Protein AF-A0A3D1ZRS4-F1 (afdb_monomer)

Mean predicted aligned error: 5.02 Å

Nearest PDB structures (foldseek):
  5ycl-assembly1_D  TM=6.453E-01  e=1.126E-01  Shigella flexneri
  1ri6-assembly1_A  TM=7.043E-01  e=1.227E+00  Escherichia coli
  5lj5-assembly1_v  TM=6.246E-01  e=2.003E+00  Saccharomyces cerevisiae
  5y31-assembly2_D  TM=6.355E-01  e=3.076E+00  Homo sapiens
  5lj5-assembly1_u  TM=6.246E-01  e=3.270E+00  Saccharomyces cerevisiae

Foldseek 3Di:
DVVVVVDDPVLVVVQVVVVVVQVVCCVVPVFGPPPQQPWDQDCAPPRNPRFKIWTADDVRFKIWIWGADPPPSDIGTDDIHGPVGPDHD

Solvent-accessible surface area (backbone atoms only — not comparable to full-atom values): 5262 Å² total; per-residue (Å²): 114,80,65,68,79,78,40,55,75,68,54,45,52,50,48,55,49,54,54,51,54,47,53,52,42,28,73,73,70,76,50,66,80,64,92,81,26,70,65,42,69,35,75,53,52,88,40,44,79,76,40,26,31,33,30,31,39,74,92,67,52,35,35,42,33,31,37,58,36,84,76,85,76,42,73,42,83,72,49,75,34,34,88,89,66,49,81,66,122

pLDDT: mean 84.44, std 8.31, range [52.84, 93.38]

Radius of gyration: 12.9 Å; Cα contacts (8 Å, |Δi|>4): 130; chains: 1; bounding box: 33×29×31 Å

Structure (mmCIF, N/CA/C/O backbone):
data_AF-A0A3D1ZRS4-F1
#
_entry.id   AF-A0A3D1ZRS4-F1
#
loop_
_atom_site.group_PDB
_atom_site.id
_atom_site.type_symbol
_atom_site.label_atom_id
_atom_site.label_alt_id
_atom_site.label_comp_id
_atom_site.label_asym_id
_atom_site.label_entity_id
_atom_site.label_seq_id
_atom_site.pdbx_PDB_ins_code
_atom_site.Cartn_x
_atom_site.Cartn_y
_atom_site.Cartn_z
_atom_site.occupancy
_atom_site.B_iso_or_equiv
_atom_site.auth_seq_id
_atom_site.auth_comp_id
_atom_site.auth_asym_id
_atom_site.auth_atom_id
_atom_site.pdbx_PDB_model_num
ATOM 1 N N . MET A 1 1 ? 10.757 -11.578 -2.530 1.00 52.84 1 MET A N 1
ATOM 2 C CA . MET A 1 1 ? 9.635 -10.655 -2.786 1.00 52.84 1 MET A CA 1
ATOM 3 C C . MET A 1 1 ? 9.569 -10.397 -4.282 1.00 52.84 1 MET A C 1
ATOM 5 O O . MET A 1 1 ? 10.611 -10.028 -4.820 1.00 52.84 1 MET A O 1
ATOM 9 N N . PRO A 1 2 ? 8.415 -10.617 -4.930 1.00 63.72 2 PRO A N 1
ATOM 10 C CA . PRO A 1 2 ? 8.242 -10.482 -6.384 1.00 63.72 2 PRO A CA 1
ATOM 11 C C . PRO A 1 2 ? 8.668 -9.107 -6.936 1.00 63.72 2 PRO A C 1
ATOM 13 O O . PRO A 1 2 ? 9.303 -9.044 -7.984 1.00 63.72 2 PRO A O 1
ATOM 16 N N . LEU A 1 3 ? 8.493 -8.032 -6.162 1.00 69.56 3 LEU A N 1
ATOM 17 C CA . LEU A 1 3 ? 8.847 -6.657 -6.552 1.00 69.56 3 LEU A CA 1
ATOM 18 C C . LEU A 1 3 ? 10.346 -6.434 -6.828 1.00 69.56 3 LEU A C 1
ATOM 20 O O . LEU A 1 3 ? 10.715 -5.657 -7.702 1.00 69.56 3 LEU A O 1
ATOM 24 N N . LYS A 1 4 ? 11.250 -7.131 -6.124 1.00 69.19 4 LYS A N 1
ATOM 25 C CA . LYS A 1 4 ? 12.702 -6.874 -6.237 1.00 69.19 4 LYS A CA 1
ATOM 26 C C . LYS A 1 4 ? 13.272 -7.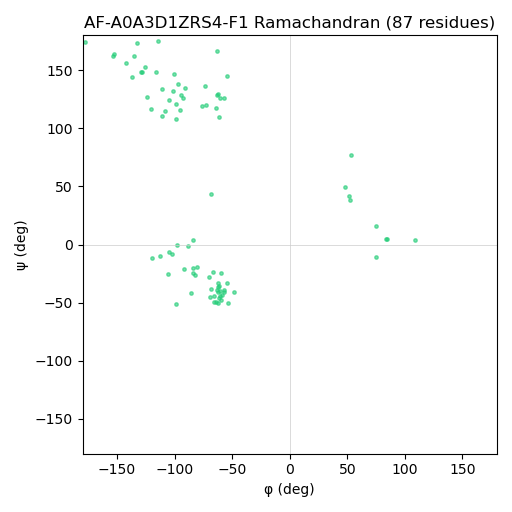238 -7.616 1.00 69.19 4 LYS A C 1
ATOM 28 O O . LYS A 1 4 ? 14.322 -6.729 -7.985 1.00 69.19 4 LYS A O 1
ATOM 33 N N . ALA A 1 5 ? 12.611 -8.134 -8.347 1.00 78.00 5 ALA A N 1
ATOM 34 C CA . ALA A 1 5 ? 13.020 -8.511 -9.698 1.00 78.00 5 ALA A CA 1
ATOM 35 C C . ALA A 1 5 ? 12.488 -7.546 -10.774 1.00 78.00 5 ALA A C 1
ATOM 37 O O . ALA A 1 5 ? 13.051 -7.514 -11.865 1.00 78.00 5 ALA A O 1
ATOM 38 N N . LYS A 1 6 ? 11.432 -6.774 -10.471 1.00 81.12 6 LYS A N 1
ATOM 39 C CA . LYS A 1 6 ? 10.791 -5.830 -11.403 1.00 81.12 6 LYS A CA 1
ATOM 40 C C . LYS A 1 6 ? 11.518 -4.481 -11.484 1.00 81.12 6 LYS A C 1
ATOM 42 O O . LYS A 1 6 ? 11.471 -3.832 -12.522 1.00 81.12 6 LYS A O 1
ATOM 47 N N . TYR A 1 7 ? 12.230 -4.088 -10.428 1.00 84.94 7 TYR A N 1
ATOM 48 C CA . TYR A 1 7 ? 12.843 -2.762 -10.318 1.00 84.94 7 TYR A CA 1
ATOM 49 C C . TYR A 1 7 ? 14.369 -2.813 -10.259 1.00 84.94 7 TYR A C 1
ATOM 51 O O . TYR A 1 7 ? 14.965 -3.731 -9.688 1.00 84.94 7 TYR A O 1
ATOM 59 N N . THR A 1 8 ? 15.021 -1.779 -10.797 1.00 90.19 8 THR A N 1
ATOM 60 C CA . THR A 1 8 ? 16.451 -1.557 -10.553 1.00 90.19 8 THR A CA 1
ATOM 61 C C . THR A 1 8 ? 16.708 -1.288 -9.069 1.00 90.19 8 THR A C 1
ATOM 63 O O . THR A 1 8 ? 15.794 -1.000 -8.296 1.00 90.19 8 THR A O 1
ATOM 66 N N . HIS A 1 9 ? 17.972 -1.347 -8.645 1.00 88.50 9 HIS A N 1
ATOM 67 C CA . HIS A 1 9 ? 18.326 -1.047 -7.257 1.00 88.50 9 HIS A CA 1
ATOM 68 C C . HIS A 1 9 ? 17.878 0.358 -6.822 1.00 88.50 9 HIS A C 1
ATOM 70 O O . HIS A 1 9 ? 17.369 0.524 -5.716 1.00 88.50 9 HIS A O 1
ATOM 76 N N . GLU A 1 10 ? 18.035 1.352 -7.699 1.00 90.19 10 GLU A N 1
ATOM 77 C CA . GLU A 1 10 ? 17.659 2.743 -7.426 1.00 90.19 10 GLU A CA 1
ATOM 78 C C . GLU A 1 10 ? 16.142 2.913 -7.334 1.00 90.19 10 GLU A C 1
ATOM 80 O O . GLU A 1 10 ? 15.648 3.509 -6.378 1.00 90.19 10 GLU A O 1
ATOM 85 N N . GLN A 1 11 ? 15.397 2.323 -8.273 1.00 89.69 11 GLN A N 1
ATOM 86 C CA . GLN A 1 11 ? 13.934 2.319 -8.234 1.00 89.69 11 GLN A CA 1
ATOM 87 C C . GLN A 1 11 ? 13.422 1.619 -6.976 1.00 89.69 11 GLN A C 1
ATOM 89 O O . GLN A 1 11 ? 12.569 2.149 -6.275 1.00 89.69 11 GLN A O 1
ATOM 94 N N . PHE A 1 12 ? 13.999 0.470 -6.622 1.00 88.31 12 PHE A N 1
ATOM 95 C CA . PHE A 1 12 ? 13.615 -0.249 -5.414 1.00 88.31 12 PHE A CA 1
ATOM 96 C C . PHE A 1 12 ? 13.895 0.574 -4.148 1.00 88.31 12 PHE A C 1
ATOM 98 O O . PHE A 1 12 ? 13.071 0.607 -3.238 1.00 88.31 12 PHE A O 1
ATOM 105 N N . ALA A 1 13 ? 15.029 1.279 -4.082 1.00 89.94 13 ALA A N 1
ATOM 106 C CA . ALA A 1 13 ? 15.325 2.180 -2.970 1.00 89.94 13 ALA A CA 1
ATOM 107 C C . ALA A 1 13 ? 14.314 3.337 -2.880 1.00 89.94 13 ALA A C 1
ATOM 109 O O . ALA A 1 13 ? 13.895 3.691 -1.776 1.00 89.94 13 ALA A O 1
ATOM 110 N N . PHE A 1 14 ? 13.896 3.888 -4.023 1.00 89.38 14 PHE A N 1
ATOM 111 C CA . PHE A 1 14 ? 12.859 4.913 -4.090 1.00 89.38 14 PHE A CA 1
ATOM 112 C C . PHE A 1 14 ? 11.505 4.382 -3.601 1.00 89.38 14 PHE A C 1
ATOM 114 O O . PHE A 1 14 ? 10.928 4.980 -2.698 1.00 89.38 14 PHE A O 1
ATOM 121 N N . VAL A 1 15 ? 11.061 3.222 -4.099 1.00 87.81 15 VAL A N 1
ATOM 122 C CA . VAL A 1 15 ? 9.825 2.547 -3.663 1.00 87.81 15 VAL A CA 1
ATOM 123 C C . VAL A 1 15 ? 9.816 2.360 -2.146 1.00 87.81 15 VAL A C 1
ATOM 125 O O . VAL A 1 15 ? 8.875 2.763 -1.469 1.00 87.81 15 VAL A O 1
ATOM 128 N N . ILE A 1 16 ? 10.895 1.813 -1.575 1.00 88.81 16 ILE A N 1
ATOM 129 C CA . ILE A 1 16 ? 10.989 1.613 -0.123 1.00 88.81 16 ILE A CA 1
ATOM 130 C C . ILE A 1 16 ? 10.922 2.942 0.638 1.00 88.81 16 ILE A C 1
ATOM 132 O O . ILE A 1 16 ? 10.356 2.982 1.731 1.00 88.81 16 ILE A O 1
ATOM 136 N N . ARG A 1 17 ? 11.488 4.029 0.102 1.00 90.25 17 ARG A N 1
ATOM 137 C CA . ARG A 1 17 ? 11.385 5.351 0.729 1.00 90.25 17 ARG A CA 1
ATOM 138 C C . ARG A 1 17 ? 9.941 5.855 0.723 1.00 90.25 17 ARG A C 1
ATOM 140 O O . ARG A 1 17 ? 9.456 6.194 1.797 1.00 90.25 17 ARG A O 1
ATOM 147 N N . SER A 1 18 ? 9.258 5.807 -0.420 1.00 88.38 18 SER A N 1
ATOM 148 C CA . SER A 1 18 ? 7.856 6.233 -0.545 1.00 88.38 18 SER A CA 1
ATOM 149 C C . SER A 1 18 ? 6.930 5.439 0.377 1.00 88.38 18 SER A C 1
ATOM 151 O O . SER A 1 18 ? 6.146 6.021 1.117 1.00 88.38 18 SER A O 1
ATOM 153 N N . ILE A 1 19 ? 7.097 4.113 0.454 1.00 88.69 19 ILE A N 1
ATOM 154 C CA . ILE A 1 19 ? 6.320 3.272 1.381 1.00 88.69 19 ILE A CA 1
ATOM 155 C C . ILE A 1 19 ? 6.557 3.684 2.841 1.00 88.69 19 ILE A C 1
ATOM 157 O O . ILE A 1 19 ? 5.631 3.694 3.649 1.00 88.69 19 ILE A O 1
ATOM 161 N N . ARG A 1 20 ? 7.797 4.020 3.217 1.00 89.88 20 ARG A N 1
ATOM 162 C CA . ARG A 1 20 ? 8.104 4.459 4.588 1.00 89.88 20 ARG A CA 1
ATOM 163 C C . ARG A 1 20 ? 7.490 5.817 4.906 1.00 89.88 20 ARG A C 1
ATOM 165 O O . ARG A 1 20 ? 7.039 6.001 6.032 1.00 89.88 20 ARG A O 1
ATOM 172 N N . GLU A 1 21 ? 7.487 6.740 3.951 1.00 88.44 21 GLU A N 1
ATOM 173 C CA . GLU A 1 21 ? 6.829 8.044 4.080 1.00 88.44 21 GLU A CA 1
ATOM 174 C C . GLU A 1 21 ? 5.318 7.858 4.285 1.00 88.44 21 GLU A C 1
ATOM 176 O O . GLU A 1 21 ? 4.777 8.370 5.266 1.00 88.44 21 GLU A O 1
ATOM 181 N N . ALA A 1 22 ? 4.690 6.987 3.491 1.00 86.44 22 ALA A N 1
ATOM 182 C CA . ALA A 1 22 ? 3.281 6.629 3.630 1.00 86.44 22 ALA A CA 1
ATOM 183 C C . ALA A 1 22 ? 2.928 6.016 4.979 1.00 86.44 22 ALA A C 1
ATOM 185 O O . ALA A 1 22 ? 1.986 6.447 5.637 1.00 86.44 22 ALA A O 1
ATOM 186 N N . ILE A 1 23 ? 3.712 5.041 5.442 1.00 87.19 23 ILE A N 1
ATOM 187 C CA . ILE A 1 23 ? 3.485 4.412 6.749 1.00 87.19 23 ILE A CA 1
ATOM 188 C C . ILE A 1 23 ? 3.624 5.440 7.878 1.00 87.19 23 ILE A C 1
ATOM 190 O O . ILE A 1 23 ? 2.886 5.371 8.861 1.00 87.19 23 ILE A O 1
ATOM 194 N N . CYS A 1 24 ? 4.556 6.390 7.763 1.00 88.06 24 CYS A N 1
ATOM 195 C CA . CYS A 1 24 ? 4.709 7.463 8.741 1.00 88.06 24 CYS A CA 1
ATOM 196 C C . CYS A 1 24 ? 3.492 8.396 8.764 1.00 88.06 24 CYS A C 1
ATOM 198 O O . CYS A 1 24 ? 3.024 8.723 9.854 1.00 88.06 24 CYS A O 1
ATOM 200 N N . GLU A 1 25 ? 2.974 8.803 7.604 1.00 86.50 25 GLU A N 1
ATOM 201 C CA . GLU A 1 25 ? 1.758 9.618 7.518 1.00 86.50 25 GLU A CA 1
ATOM 202 C C . GLU A 1 25 ? 0.552 8.868 8.091 1.00 86.50 25 GLU A C 1
ATOM 204 O O . GLU A 1 25 ? -0.114 9.359 9.004 1.00 86.50 25 GLU A O 1
ATOM 209 N N . LEU A 1 26 ? 0.356 7.630 7.643 1.00 85.19 26 LEU A N 1
ATOM 210 C CA . LEU A 1 26 ? -0.711 6.746 8.086 1.00 85.19 26 LEU A CA 1
ATOM 211 C C . LEU A 1 26 ? -0.676 6.530 9.608 1.00 85.19 26 LEU A C 1
ATOM 213 O O . LEU A 1 26 ? -1.714 6.543 10.267 1.00 85.19 26 LEU A O 1
ATOM 217 N N . ALA A 1 27 ? 0.515 6.395 10.200 1.00 83.75 27 ALA A N 1
ATOM 218 C CA . ALA A 1 27 ? 0.681 6.273 11.648 1.00 83.75 27 ALA A CA 1
ATOM 219 C C . ALA A 1 27 ? 0.367 7.571 12.416 1.00 83.75 27 ALA A C 1
ATOM 221 O O . ALA A 1 27 ? -0.011 7.506 13.586 1.00 83.75 27 ALA A O 1
ATOM 222 N N . GLN A 1 28 ? 0.548 8.737 11.791 1.00 84.75 28 GLN A N 1
ATOM 223 C CA . GLN A 1 28 ? 0.299 10.043 12.410 1.00 84.75 28 GLN A CA 1
ATOM 224 C C . GLN A 1 28 ? -1.160 10.485 12.281 1.00 84.75 28 GLN A C 1
ATOM 226 O O . GLN A 1 28 ? -1.714 11.025 13.239 1.00 84.75 28 GLN A O 1
ATOM 231 N N . LYS A 1 29 ? -1.767 10.269 11.111 1.00 82.31 29 LYS A N 1
ATOM 232 C CA . LYS A 1 29 ? -3.088 10.800 10.748 1.00 82.31 29 LYS A CA 1
ATOM 233 C C . LYS A 1 29 ? -4.191 9.743 10.768 1.00 82.31 29 LYS A C 1
ATOM 235 O O . LYS A 1 29 ? -5.348 10.070 11.002 1.00 82.31 29 LYS A O 1
ATOM 240 N N . GLY A 1 30 ? -3.841 8.469 10.591 1.00 79.19 30 GLY A N 1
ATOM 241 C CA . GLY A 1 30 ? -4.803 7.370 10.473 1.00 79.19 30 GLY A CA 1
ATOM 242 C C . GLY A 1 30 ? -5.365 7.170 9.061 1.00 79.19 30 GLY A C 1
ATOM 243 O O . GLY A 1 30 ? -6.246 6.323 8.883 1.00 79.19 30 GLY A O 1
ATOM 244 N N . GLU A 1 31 ? -4.859 7.932 8.095 1.00 79.12 31 GLU A N 1
ATOM 245 C CA . GLU A 1 31 ? -5.126 7.856 6.658 1.00 79.12 31 GLU A CA 1
ATOM 246 C C . GLU A 1 31 ? -3.916 8.400 5.888 1.00 79.12 31 GLU A C 1
ATOM 248 O O . GLU A 1 31 ? -3.051 9.064 6.473 1.00 79.12 31 GLU A O 1
ATOM 253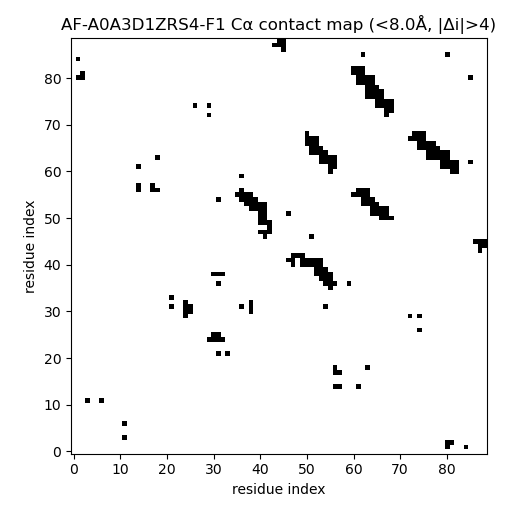 N N . VAL A 1 32 ? -3.840 8.077 4.601 1.00 81.44 32 VAL A N 1
ATOM 254 C CA . VAL A 1 32 ? -2.845 8.619 3.671 1.00 81.44 32 VAL A CA 1
ATOM 255 C C . VAL A 1 32 ? -3.507 9.746 2.880 1.00 81.44 32 VAL A C 1
ATOM 257 O O . VAL A 1 32 ? -4.495 9.513 2.188 1.00 81.44 32 VAL A O 1
ATOM 260 N N . GLU A 1 33 ? -2.969 10.963 2.961 1.00 74.81 33 GLU A N 1
ATOM 261 C CA . GLU A 1 33 ? -3.536 12.143 2.283 1.00 74.81 33 GLU A CA 1
ATOM 262 C C . GLU A 1 33 ? -2.727 12.561 1.045 1.00 74.81 33 GLU A C 1
ATOM 264 O O . GLU A 1 33 ? -3.137 13.475 0.321 1.00 74.81 33 GLU A O 1
ATOM 269 N N . GLU A 1 34 ? -1.568 11.940 0.794 1.00 69.44 34 GLU A N 1
ATOM 270 C CA . GLU A 1 34 ? -0.707 12.329 -0.320 1.00 69.44 34 GLU A CA 1
ATOM 271 C C . GLU A 1 34 ? -1.424 12.181 -1.674 1.00 69.44 34 GLU A C 1
ATOM 273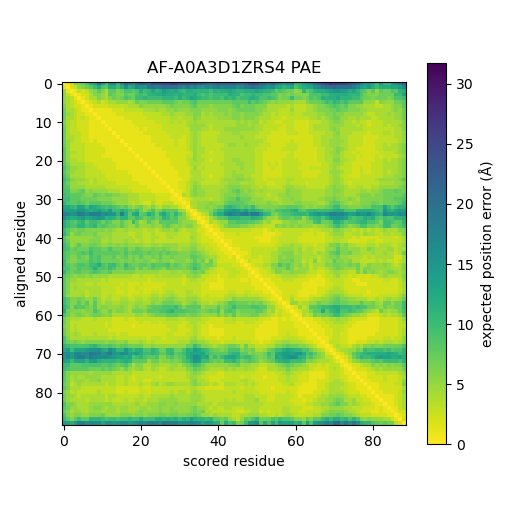 O O . GLU A 1 34 ? -1.985 11.138 -2.029 1.00 69.44 34 GLU A O 1
ATOM 278 N N . ALA A 1 35 ? -1.430 13.282 -2.432 1.00 58.81 35 ALA A N 1
ATOM 279 C CA . ALA A 1 35 ? -2.177 13.400 -3.674 1.00 58.81 35 ALA A CA 1
ATOM 280 C C . ALA A 1 35 ? -1.695 12.360 -4.696 1.00 58.81 35 ALA A C 1
ATOM 282 O O . ALA A 1 35 ? -0.604 12.480 -5.250 1.00 58.81 35 ALA A O 1
ATOM 283 N N . GLY A 1 36 ? -2.545 11.369 -4.969 1.00 66.38 36 GLY A N 1
ATOM 284 C CA . GLY A 1 36 ? -2.308 10.344 -5.986 1.00 66.38 36 GLY A CA 1
ATOM 285 C C . GLY A 1 36 ? -1.996 8.949 -5.453 1.00 66.38 36 GLY A C 1
ATOM 286 O O . GLY A 1 36 ? -1.733 8.071 -6.263 1.00 66.38 36 GLY A O 1
ATOM 287 N N . TRP A 1 37 ? -2.037 8.707 -4.137 1.00 78.94 37 TRP A N 1
ATOM 288 C CA . TRP A 1 37 ? -1.861 7.342 -3.610 1.00 78.94 37 TRP A CA 1
ATOM 289 C C . TRP A 1 37 ? -3.160 6.547 -3.497 1.00 78.94 37 TRP A C 1
ATOM 291 O O . TRP A 1 37 ? -3.122 5.379 -3.141 1.00 78.94 37 TRP A O 1
ATOM 301 N N . HIS A 1 38 ? -4.302 7.146 -3.848 1.00 82.12 38 HIS A N 1
ATOM 302 C CA . HIS A 1 38 ? -5.578 6.440 -3.998 1.00 82.12 38 HIS A CA 1
ATOM 303 C C . HIS A 1 38 ? -5.897 5.505 -2.816 1.00 82.12 38 HIS A C 1
ATOM 305 O O . HIS A 1 38 ? -6.207 4.342 -3.028 1.00 82.12 38 HIS A O 1
ATOM 311 N N . ASP A 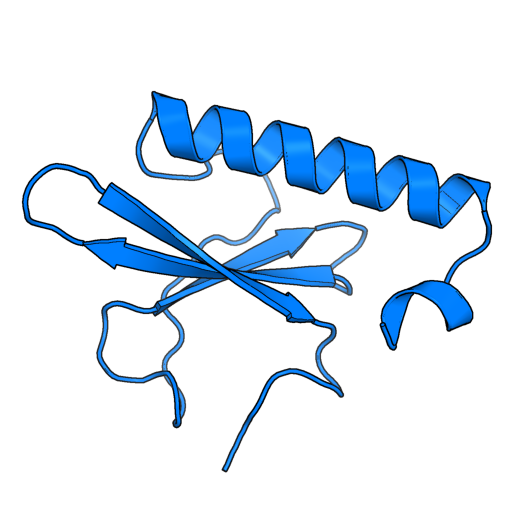1 39 ? -5.797 5.990 -1.575 1.00 87.75 39 ASP A N 1
ATOM 312 C CA . ASP A 1 39 ? -6.131 5.190 -0.389 1.00 87.75 39 ASP A CA 1
ATOM 313 C C . ASP A 1 39 ? -7.623 4.830 -0.393 1.00 87.75 39 ASP A C 1
ATOM 315 O O . ASP A 1 39 ? -8.490 5.711 -0.381 1.00 87.75 39 ASP A O 1
ATOM 319 N N . HIS A 1 40 ? -7.933 3.538 -0.457 1.00 89.00 40 HIS A N 1
ATOM 320 C CA . HIS A 1 40 ? -9.308 3.058 -0.508 1.00 89.00 40 HIS A CA 1
ATOM 321 C C . HIS A 1 40 ? -9.455 1.652 0.075 1.00 89.00 40 HIS A C 1
ATOM 323 O O . HIS A 1 40 ? -8.488 0.931 0.310 1.00 89.00 40 HIS A O 1
ATOM 329 N N . VAL A 1 41 ? -10.700 1.279 0.367 1.00 90.88 41 VAL A N 1
ATOM 330 C CA . VAL A 1 41 ? -11.038 -0.042 0.902 1.00 90.88 41 VAL A CA 1
ATOM 331 C C . VAL A 1 41 ? -10.924 -1.103 -0.193 1.00 90.88 41 VAL A C 1
ATOM 333 O O . VAL A 1 41 ? -11.405 -0.901 -1.305 1.00 90.88 41 VAL A O 1
ATOM 336 N N . LEU A 1 42 ? -10.338 -2.254 0.132 1.00 91.19 42 LEU A N 1
ATOM 337 C CA . LEU A 1 42 ? -10.348 -3.418 -0.749 1.00 91.19 42 LEU A CA 1
ATOM 338 C C . LEU A 1 42 ? -11.748 -4.040 -0.759 1.00 91.19 42 LEU A C 1
ATOM 340 O O . LEU A 1 42 ? -12.255 -4.468 0.278 1.00 91.19 42 LEU A O 1
ATOM 344 N N . GLU A 1 43 ? -12.371 -4.107 -1.934 1.00 90.06 43 GLU A N 1
ATOM 345 C CA . GLU A 1 43 ? -13.755 -4.585 -2.084 1.00 90.06 43 GLU A CA 1
ATOM 346 C C . GLU A 1 43 ? -13.852 -6.093 -2.362 1.00 90.06 43 GLU A C 1
ATOM 348 O O . GLU A 1 43 ? -14.895 -6.711 -2.137 1.00 90.06 43 GLU A O 1
ATOM 353 N N . HIS A 1 44 ? -12.770 -6.705 -2.847 1.00 86.62 44 HIS A N 1
ATOM 354 C CA . HIS A 1 44 ? -12.776 -8.083 -3.331 1.00 86.62 44 HIS A CA 1
ATOM 355 C C . HIS A 1 44 ? -12.203 -9.085 -2.310 1.00 86.62 44 HIS A C 1
ATOM 357 O O . HIS A 1 44 ? -11.290 -8.753 -1.547 1.00 86.62 44 HIS A O 1
ATOM 363 N N . PRO A 1 45 ? -12.715 -10.333 -2.266 1.00 85.31 45 PRO A N 1
ATOM 364 C CA . PRO A 1 45 ? -12.099 -11.416 -1.500 1.00 85.31 45 PRO A CA 1
ATOM 365 C C . PRO A 1 45 ? -10.620 -11.625 -1.880 1.00 85.31 45 PRO A C 1
ATOM 367 O O . PRO A 1 45 ? -10.269 -11.449 -3.047 1.00 85.31 45 PRO A O 1
ATOM 370 N N . PRO A 1 46 ? -9.747 -11.994 -0.922 1.00 88.94 46 PRO A N 1
ATOM 371 C CA . PRO A 1 46 ? -10.036 -12.355 0.472 1.00 88.94 46 PRO A CA 1
ATOM 372 C C . PRO A 1 46 ? -10.145 -11.157 1.439 1.00 88.94 46 PRO A C 1
ATOM 374 O O . PRO A 1 46 ? -10.307 -11.361 2.642 1.00 88.94 46 PRO A O 1
ATOM 377 N N . PHE A 1 47 ? -10.046 -9.920 0.942 1.00 88.88 47 PHE A N 1
ATOM 378 C CA . PHE A 1 47 ? -9.925 -8.700 1.752 1.00 88.88 47 PHE A CA 1
ATOM 379 C C . PHE A 1 47 ? -11.218 -7.878 1.876 1.00 88.88 47 PHE A C 1
ATOM 381 O O . PHE A 1 47 ? -11.272 -6.956 2.684 1.00 88.88 47 PHE A O 1
ATOM 388 N N . GLY A 1 48 ? -12.264 -8.228 1.124 1.00 85.19 48 GLY A N 1
ATOM 389 C CA . GLY A 1 48 ? -13.562 -7.542 1.059 1.00 85.19 48 GLY A CA 1
ATOM 390 C C . GLY A 1 48 ? -14.434 -7.614 2.321 1.00 85.19 48 GLY A C 1
ATOM 391 O O . GLY A 1 48 ? -15.633 -7.862 2.222 1.00 85.19 48 GLY A O 1
ATOM 392 N N . ASP A 1 49 ? -13.858 -7.436 3.513 1.00 86.25 49 ASP A N 1
ATOM 393 C CA . ASP A 1 49 ? -14.571 -7.372 4.797 1.00 86.25 49 ASP A CA 1
ATOM 394 C C . ASP A 1 49 ? -14.825 -5.931 5.289 1.00 86.25 49 ASP A C 1
ATOM 396 O O . ASP A 1 49 ? -15.429 -5.733 6.344 1.00 86.25 49 ASP A O 1
ATOM 400 N N . GLY A 1 50 ? -14.383 -4.928 4.520 1.00 87.94 50 GLY A N 1
ATOM 401 C CA . GLY A 1 50 ? -14.537 -3.506 4.831 1.00 87.94 50 GLY A CA 1
ATOM 402 C C . GLY A 1 50 ? -13.475 -2.926 5.774 1.00 87.94 50 GLY A C 1
ATOM 403 O O . GLY A 1 50 ? -13.581 -1.763 6.165 1.00 87.94 50 GLY A O 1
ATOM 404 N N . HIS A 1 51 ? -12.462 -3.705 6.164 1.00 90.75 51 HIS A N 1
ATOM 405 C CA . HIS A 1 51 ? -11.403 -3.272 7.083 1.00 90.75 51 HIS A CA 1
ATOM 406 C C . HIS A 1 51 ? -9.996 -3.317 6.484 1.00 90.75 51 HIS A C 1
ATOM 408 O O . HIS A 1 51 ? -9.058 -2.780 7.087 1.00 90.75 51 HIS A O 1
ATOM 414 N N . PHE A 1 52 ? -9.835 -3.946 5.324 1.00 93.38 52 PHE A N 1
ATOM 415 C CA . PHE A 1 52 ? -8.600 -3.908 4.557 1.00 93.38 52 PHE A CA 1
ATOM 416 C C . PHE A 1 52 ? -8.627 -2.751 3.573 1.00 93.38 52 PHE A C 1
ATOM 418 O O . PHE A 1 52 ? -9.620 -2.521 2.889 1.00 93.38 52 PHE A O 1
ATOM 425 N N . PHE A 1 53 ? -7.519 -2.034 3.521 1.00 92.75 53 PHE A N 1
ATOM 426 C CA . PHE A 1 53 ? -7.312 -0.890 2.656 1.00 92.75 53 PHE A CA 1
ATOM 427 C C . PHE A 1 53 ? -6.055 -1.120 1.834 1.00 92.75 53 PHE A C 1
ATOM 429 O O . PHE A 1 53 ? -5.127 -1.811 2.281 1.00 92.75 53 PHE A O 1
ATOM 436 N N . GLU A 1 54 ? -6.026 -0.509 0.661 1.00 92.31 54 GLU A N 1
ATOM 437 C CA . GLU A 1 54 ? -4.825 -0.372 -0.134 1.00 92.31 54 GLU A CA 1
ATOM 438 C C . GLU A 1 54 ? -4.599 1.075 -0.545 1.00 92.31 54 GLU A C 1
ATOM 440 O O . GLU A 1 54 ? -5.536 1.842 -0.759 1.00 92.31 54 GLU A O 1
ATOM 445 N N . PHE A 1 55 ? -3.324 1.425 -0.660 1.00 91.06 55 PHE A N 1
ATOM 446 C CA . PHE A 1 55 ? -2.896 2.620 -1.362 1.00 91.06 55 PHE A CA 1
ATOM 447 C C . PHE A 1 55 ? -1.810 2.247 -2.364 1.00 91.06 55 PHE A C 1
ATOM 449 O O . PHE A 1 55 ? -1.015 1.321 -2.160 1.00 91.06 55 PHE A O 1
ATOM 456 N N . HIS A 1 56 ? -1.795 2.992 -3.453 1.00 89.81 56 HIS A N 1
ATOM 457 C CA . HIS A 1 56 ? -0.917 2.817 -4.584 1.00 89.81 56 HIS A CA 1
ATOM 458 C C . HIS A 1 56 ? 0.272 3.762 -4.444 1.00 89.81 56 HIS A C 1
ATOM 460 O O . HIS A 1 56 ? 0.148 4.921 -4.054 1.00 89.81 56 HIS A O 1
ATOM 466 N N . THR A 1 57 ? 1.459 3.272 -4.762 1.00 84.12 57 THR A N 1
ATOM 467 C CA . THR A 1 57 ? 2.684 4.070 -4.794 1.00 84.12 57 THR A CA 1
ATOM 468 C C . THR A 1 57 ? 3.461 3.749 -6.054 1.00 84.12 57 THR A C 1
ATOM 470 O O . THR A 1 57 ? 3.255 2.700 -6.657 1.00 84.12 57 THR A O 1
ATOM 473 N N . PHE A 1 58 ? 4.389 4.640 -6.411 1.00 80.88 58 PHE A N 1
ATOM 474 C CA . PHE A 1 58 ? 5.308 4.447 -7.532 1.00 80.88 58 PHE A CA 1
ATOM 475 C C . PHE A 1 58 ? 4.583 4.116 -8.847 1.00 80.88 58 PHE A C 1
ATOM 477 O O . PHE A 1 58 ? 4.549 2.967 -9.276 1.00 80.88 58 PHE A O 1
ATOM 484 N N . ASP A 1 59 ? 4.011 5.152 -9.467 1.00 80.06 59 ASP A N 1
ATOM 485 C CA . ASP A 1 59 ? 3.304 5.066 -10.752 1.00 80.06 59 ASP A CA 1
ATOM 486 C C . ASP A 1 59 ? 2.212 3.981 -10.791 1.00 80.06 59 ASP A C 1
ATOM 488 O O . ASP A 1 59 ? 2.025 3.326 -11.808 1.00 80.06 59 ASP A O 1
ATOM 492 N N . ASP A 1 60 ? 1.482 3.822 -9.683 1.00 79.75 60 ASP A N 1
ATOM 493 C CA . ASP A 1 60 ? 0.327 2.918 -9.535 1.00 79.75 60 ASP A CA 1
ATOM 494 C C . ASP A 1 60 ? 0.656 1.416 -9.403 1.00 79.75 60 ASP A C 1
ATOM 496 O O . ASP A 1 60 ? -0.193 0.634 -8.987 1.00 79.75 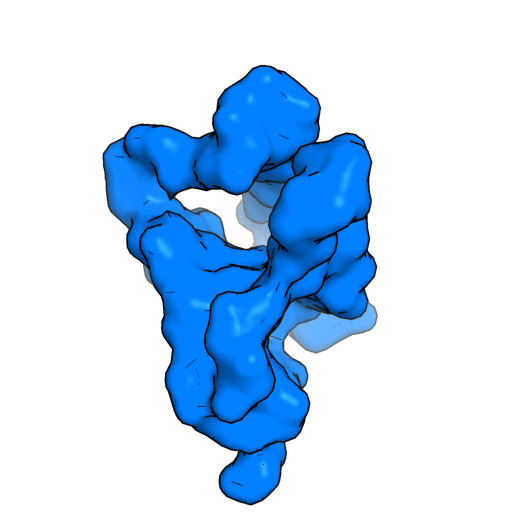60 ASP A O 1
ATOM 500 N N . ASP A 1 61 ? 1.905 1.012 -9.652 1.00 85.50 61 ASP A N 1
ATOM 501 C CA . ASP A 1 61 ? 2.297 -0.402 -9.733 1.00 85.50 61 ASP A CA 1
ATOM 502 C C . ASP A 1 61 ? 2.525 -1.085 -8.370 1.00 85.50 61 ASP A C 1
ATOM 504 O O . ASP A 1 61 ? 2.568 -2.319 -8.290 1.00 85.50 61 ASP A O 1
ATOM 508 N N . VAL A 1 62 ? 2.745 -0.314 -7.298 1.00 89.12 62 VAL A N 1
ATOM 509 C CA . VAL A 1 62 ? 3.078 -0.857 -5.972 1.00 89.12 62 VAL A CA 1
ATOM 510 C C . VAL A 1 62 ? 1.936 -0.626 -4.996 1.00 89.12 62 VAL A C 1
ATOM 512 O O . VAL A 1 62 ? 1.721 0.489 -4.521 1.00 89.12 62 VAL A O 1
ATOM 515 N N . LEU A 1 63 ? 1.279 -1.720 -4.625 1.00 91.94 63 LEU A N 1
ATOM 516 C CA . LEU A 1 63 ? 0.157 -1.757 -3.699 1.00 91.94 63 LEU A CA 1
ATOM 517 C C . LEU A 1 63 ? 0.643 -2.014 -2.277 1.00 91.94 63 LEU A C 1
ATOM 519 O O . LEU A 1 63 ? 1.313 -3.017 -2.006 1.00 91.94 63 LEU A O 1
ATOM 523 N N . VAL A 1 64 ? 0.270 -1.153 -1.338 1.00 92.06 64 VAL A N 1
ATOM 524 C CA . VAL A 1 64 ? 0.506 -1.383 0.088 1.00 92.06 64 VAL A CA 1
ATOM 525 C C . VAL A 1 64 ? -0.816 -1.700 0.763 1.00 92.06 64 VAL A C 1
ATOM 527 O O . VAL A 1 64 ? -1.682 -0.841 0.875 1.00 92.06 64 VAL A O 1
ATOM 530 N N . VAL A 1 65 ? -0.942 -2.926 1.270 1.00 93.00 65 VAL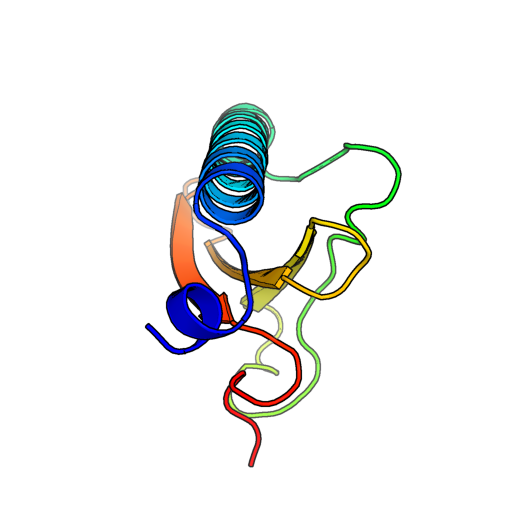 A N 1
ATOM 531 C CA . VAL A 1 65 ? -2.169 -3.405 1.914 1.00 93.00 65 VAL A CA 1
ATOM 532 C C . VAL A 1 65 ? -2.013 -3.365 3.426 1.00 93.00 65 VAL A C 1
ATOM 534 O O . VAL A 1 65 ? -1.028 -3.861 3.999 1.00 93.00 65 VAL A O 1
ATOM 537 N N . TYR A 1 66 ? -3.015 -2.810 4.096 1.00 92.69 66 TYR A N 1
ATOM 538 C CA . TYR A 1 66 ? -3.058 -2.711 5.546 1.00 92.69 66 TYR A CA 1
ATOM 539 C C . TYR A 1 66 ? -4.472 -2.936 6.087 1.00 92.69 66 TYR A C 1
ATOM 541 O O . TYR A 1 66 ? -5.472 -2.761 5.404 1.00 92.69 66 TYR A O 1
ATOM 549 N N . TYR A 1 67 ? -4.551 -3.348 7.348 1.00 91.38 67 TYR A N 1
ATOM 550 C CA . TYR A 1 67 ? -5.803 -3.530 8.072 1.00 91.38 67 TYR A CA 1
ATOM 551 C C . TYR A 1 67 ? -6.002 -2.384 9.058 1.00 91.38 67 TYR A C 1
ATOM 553 O O . TYR A 1 67 ? -5.156 -2.160 9.940 1.00 91.38 67 TYR A O 1
ATOM 561 N N . LYS A 1 68 ? -7.138 -1.694 8.947 1.00 88.88 68 LYS A N 1
ATOM 562 C CA . LYS A 1 68 ? -7.531 -0.606 9.842 1.00 88.88 68 LYS A CA 1
ATOM 563 C C . LYS A 1 68 ? -8.431 -1.143 10.946 1.00 88.88 68 LYS A C 1
ATOM 565 O O . LYS A 1 68 ? -9.545 -1.607 10.720 1.00 88.88 68 LYS A O 1
ATOM 570 N N . ARG A 1 69 ? -7.951 -1.065 12.188 1.00 84.12 69 ARG A N 1
ATOM 571 C CA . ARG A 1 69 ? -8.740 -1.425 13.366 1.00 84.12 69 ARG A CA 1
ATOM 572 C C . ARG A 1 69 ? -9.319 -0.170 14.008 1.00 84.12 69 ARG A C 1
ATOM 574 O O . AR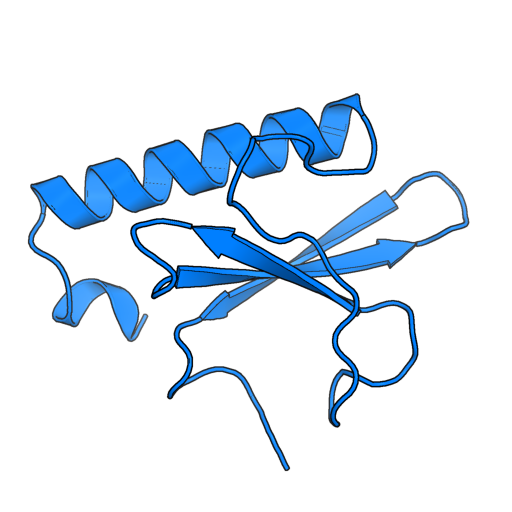G A 1 69 ? -8.616 0.545 14.720 1.00 84.12 69 ARG A O 1
ATOM 581 N N . GLU A 1 70 ? -10.630 0.003 13.860 1.00 73.62 70 GLU A N 1
ATOM 582 C CA . GLU A 1 70 ? -11.423 1.084 14.474 1.00 73.62 70 GLU A CA 1
ATOM 583 C C . GLU A 1 70 ? -11.143 1.248 15.980 1.00 73.62 70 GLU A C 1
ATOM 585 O O . GLU A 1 70 ? -10.978 2.345 16.513 1.00 73.62 70 GLU A O 1
ATOM 590 N N . ARG A 1 71 ? -11.011 0.130 16.706 1.00 72.31 71 ARG A N 1
ATOM 591 C CA . ARG A 1 71 ? -10.641 0.165 18.126 1.00 72.31 71 ARG A CA 1
ATOM 592 C C . ARG A 1 71 ? -9.150 0.446 18.304 1.00 72.31 71 ARG A C 1
ATOM 594 O O . ARG A 1 71 ? -8.322 -0.414 18.002 1.00 72.31 71 ARG A O 1
ATOM 601 N N . LYS A 1 72 ? -8.862 1.564 18.982 1.00 68.25 72 LYS A N 1
ATOM 602 C CA . LYS A 1 72 ? -7.527 2.045 19.393 1.00 68.25 72 LYS A CA 1
ATOM 603 C C . LYS A 1 72 ? -6.671 2.631 18.260 1.00 68.25 72 LYS A C 1
ATOM 605 O O . LYS A 1 72 ? -5.471 2.764 18.471 1.00 68.25 72 LYS A O 1
ATOM 610 N N . HIS A 1 73 ? -7.261 2.967 17.108 1.00 71.25 73 HIS A N 1
ATOM 611 C CA . HIS A 1 73 ? -6.545 3.537 15.954 1.00 71.25 73 HIS A CA 1
ATOM 612 C C . HIS A 1 73 ? -5.310 2.709 15.559 1.00 71.25 73 HIS A C 1
ATOM 614 O O . HIS A 1 73 ? -4.228 3.238 15.324 1.00 71.25 73 HIS A O 1
ATOM 620 N N . VAL A 1 74 ? -5.450 1.379 15.566 1.00 82.50 74 VAL A N 1
ATOM 621 C CA . VAL A 1 74 ? -4.333 0.478 15.260 1.00 82.50 74 VAL A CA 1
ATOM 622 C C . VAL A 1 74 ? -4.369 0.123 13.788 1.00 82.50 74 VAL A C 1
ATOM 624 O O . VAL A 1 74 ? -5.377 -0.379 13.293 1.00 82.50 74 VAL A O 1
ATOM 627 N N . ILE A 1 75 ? -3.230 0.297 13.132 1.00 86.56 75 ILE A N 1
ATOM 628 C CA . ILE A 1 75 ? -3.024 -0.081 11.740 1.00 86.56 75 ILE A CA 1
ATOM 629 C C . ILE A 1 75 ? -2.048 -1.251 11.699 1.00 86.56 75 ILE A C 1
ATOM 631 O O . ILE A 1 75 ? -1.047 -1.271 12.422 1.00 86.56 75 ILE A O 1
ATOM 635 N N . ARG A 1 76 ? -2.372 -2.275 10.909 1.00 90.00 76 ARG A N 1
ATOM 636 C CA . ARG A 1 76 ? -1.529 -3.462 10.738 1.00 90.00 76 ARG A CA 1
ATOM 637 C C . ARG A 1 76 ? -1.157 -3.614 9.279 1.00 90.00 76 ARG A C 1
ATOM 639 O O . ARG A 1 76 ? -2.028 -3.863 8.457 1.00 90.00 76 ARG A O 1
ATOM 646 N N . MET A 1 77 ? 0.133 -3.523 8.987 1.00 91.69 77 MET A N 1
ATOM 647 C CA . MET A 1 77 ? 0.644 -3.826 7.655 1.00 91.69 77 MET A CA 1
ATOM 648 C C . MET A 1 77 ? 0.391 -5.300 7.338 1.00 91.69 77 MET A C 1
ATOM 650 O O . MET A 1 77 ? 0.727 -6.168 8.149 1.00 91.69 77 MET A O 1
ATOM 654 N N . VAL A 1 78 ? -0.205 -5.568 6.180 1.00 92.06 78 VAL A N 1
ATOM 655 C CA . VAL A 1 78 ? -0.496 -6.926 5.703 1.00 92.06 78 VAL A CA 1
ATOM 656 C C . VAL A 1 78 ? 0.583 -7.356 4.722 1.00 92.06 78 VAL A C 1
ATOM 658 O O . VAL A 1 78 ? 1.201 -8.404 4.904 1.00 92.06 78 VAL A O 1
ATOM 661 N N . GLY A 1 79 ? 0.863 -6.517 3.728 1.00 91.12 79 GLY A N 1
ATOM 662 C CA . GLY A 1 79 ? 1.859 -6.819 2.715 1.00 91.12 79 GLY A CA 1
ATOM 663 C C . GLY A 1 79 ? 2.044 -5.694 1.711 1.00 91.12 79 GLY A C 1
ATOM 664 O O . GLY A 1 79 ? 1.346 -4.684 1.743 1.00 91.12 79 GLY A O 1
ATOM 665 N N . ILE A 1 80 ? 3.032 -5.888 0.844 1.00 91.06 80 ILE A N 1
ATOM 666 C CA . ILE A 1 80 ? 3.312 -5.023 -0.298 1.00 91.06 80 ILE A CA 1
ATOM 667 C C . ILE A 1 80 ? 3.280 -5.927 -1.526 1.00 91.06 80 ILE A C 1
ATOM 669 O O . ILE A 1 80 ? 3.974 -6.953 -1.551 1.00 91.06 80 ILE A O 1
ATOM 673 N N . TYR A 1 81 ? 2.479 -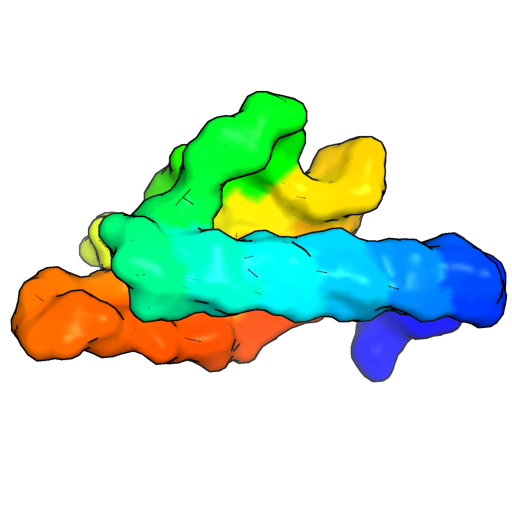5.543 -2.506 1.00 90.88 81 TYR A N 1
ATOM 674 C CA . TYR A 1 81 ? 2.159 -6.323 -3.690 1.00 90.88 81 TYR A CA 1
ATOM 675 C C . TYR A 1 81 ? 2.289 -5.459 -4.943 1.00 90.88 81 TYR A C 1
ATOM 677 O O . TYR A 1 81 ? 2.531 -4.256 -4.881 1.00 90.88 81 TYR A O 1
ATOM 685 N N . ASP A 1 82 ? 2.143 -6.111 -6.080 1.00 89.44 82 ASP A N 1
ATOM 686 C CA . ASP A 1 82 ? 1.727 -5.494 -7.335 1.00 89.44 82 ASP A CA 1
ATOM 687 C C . ASP A 1 82 ? 0.351 -6.070 -7.711 1.00 89.44 82 ASP A C 1
ATOM 689 O O . ASP A 1 82 ? -0.139 -6.995 -7.049 1.00 89.44 82 ASP A O 1
ATOM 693 N N . HIS A 1 83 ? -0.261 -5.566 -8.782 1.00 87.56 83 HIS A N 1
ATOM 694 C CA . HIS A 1 83 ? -1.568 -6.048 -9.243 1.00 87.56 83 HIS A CA 1
ATOM 695 C C . HIS A 1 83 ? -1.592 -7.546 -9.600 1.00 87.56 83 HIS A C 1
ATOM 697 O O . HIS A 1 83 ? -2.647 -8.167 -9.536 1.00 87.56 83 HIS A O 1
ATOM 703 N N . ASP A 1 84 ? -0.444 -8.142 -9.949 1.00 87.19 84 ASP A N 1
ATOM 704 C CA . ASP A 1 84 ? -0.351 -9.564 -10.315 1.00 87.19 84 ASP A CA 1
ATOM 705 C C . ASP A 1 84 ? -0.224 -10.487 -9.092 1.00 87.19 84 ASP A C 1
ATOM 707 O O . ASP A 1 84 ? -0.489 -11.688 -9.176 1.00 87.19 84 ASP A O 1
ATOM 711 N N . SER A 1 85 ? 0.284 -9.962 -7.974 1.00 88.44 85 SER A N 1
ATOM 712 C CA . SER A 1 85 ? 0.667 -10.746 -6.794 1.00 88.44 85 SER A CA 1
ATOM 713 C C . SER A 1 85 ? -0.206 -10.500 -5.575 1.00 88.44 85 SER A C 1
ATOM 715 O O . SER A 1 85 ? -0.078 -11.245 -4.595 1.00 88.44 85 SER A O 1
ATOM 717 N N . ILE A 1 86 ? -1.079 -9.489 -5.610 1.00 88.19 86 ILE A N 1
ATOM 718 C CA . ILE A 1 86 ? -2.089 -9.312 -4.574 1.00 88.19 86 ILE A CA 1
ATOM 719 C C . ILE A 1 86 ? -3.034 -10.528 -4.579 1.00 88.19 86 ILE A C 1
ATOM 721 O O . ILE A 1 86 ? -3.518 -10.933 -5.639 1.00 88.19 86 ILE A O 1
ATOM 725 N N . PRO A 1 87 ? -3.276 -11.165 -3.418 1.00 86.19 87 PRO A N 1
ATOM 726 C CA . PRO A 1 87 ? -4.212 -12.276 -3.342 1.00 86.19 87 PRO A CA 1
ATOM 727 C C . PRO A 1 87 ? -5.599 -11.870 -3.843 1.00 86.19 87 PRO A C 1
ATOM 729 O O . PRO A 1 87 ? -6.180 -10.909 -3.345 1.00 86.19 87 PRO A O 1
ATOM 732 N N . SER A 1 88 ? -6.118 -12.638 -4.791 1.00 80.12 88 SER A N 1
ATOM 733 C CA . SER A 1 88 ? -7.496 -12.589 -5.275 1.00 80.12 88 SER A CA 1
ATOM 734 C C . SER A 1 88 ? -7.997 -14.028 -5.439 1.00 80.12 88 SER A C 1
ATOM 736 O O . SER A 1 88 ? -7.196 -14.919 -5.741 1.00 80.12 88 SER A O 1
ATOM 738 N N . ASP A 1 89 ? -9.279 -14.257 -5.141 1.00 63.31 89 ASP A N 1
ATOM 739 C CA . ASP A 1 89 ? -9.955 -15.554 -5.344 1.00 63.31 89 ASP A CA 1
ATOM 740 C C . ASP A 1 89 ? -10.294 -15.812 -6.824 1.00 63.31 89 ASP A C 1
ATOM 742 O O . ASP A 1 89 ? -10.718 -14.856 -7.518 1.00 63.31 89 ASP A O 1
#

Secondary structure (DSSP, 8-state):
-THHHHS-HHHHHHHHHHHHHHHHHHHHHSS--STTS--EE--STTTTTTTEEEEEETTTTEEEEEEEETTTTEEEEEEEE-TTTS---

Sequence (89 aa):
MPLKAKYTHEQFAF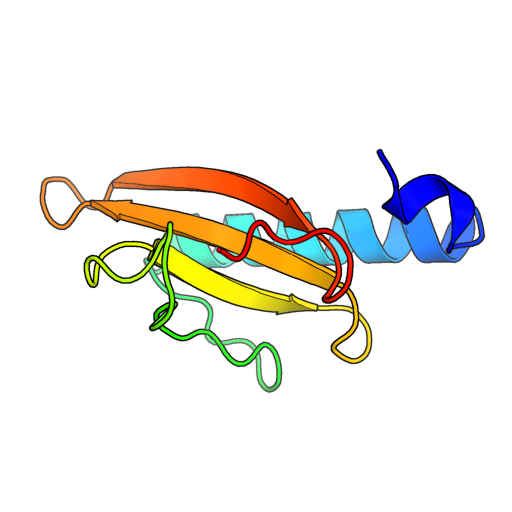VIRSIREAICELAQKGEVEEAGWHDHVLEHPPFGDGHFFEFHTFDDDVLVVYYKRERKHVIRMVGIYDHDSIPSD